Protein AF-A0A970I6W6-F1 (afdb_monomer_lite)

pLDDT: mean 77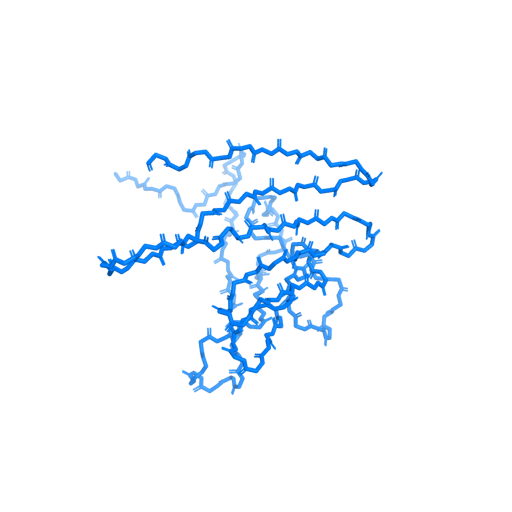.61, std 18.12, range [34.94, 98.0]

Radius of gyration: 19.58 Å; chains: 1; bounding box: 48×39×52 Å

Secondary structure (DSSP, 8-state):
--------TT--------EEEEETTSSS----EEEEEES--SS--SS-------TTS-SEEE-TTS-EEEEGGGTEEEEEE-TTS-EEEEEETTS--EEEEEEE----SSS--PPEEEEEEEETTEEEEE-----

Structure (mmCIF, N/CA/C/O backbone):
data_AF-A0A970I6W6-F1
#
_entry.id   AF-A0A970I6W6-F1
#
loop_
_atom_site.group_PDB
_atom_site.id
_atom_site.type_symbol
_atom_site.label_atom_id
_atom_site.label_alt_id
_atom_site.label_comp_id
_atom_site.label_asym_id
_atom_site.label_entity_id
_atom_site.label_seq_id
_atom_site.pdbx_PDB_ins_code
_atom_site.Cartn_x
_atom_site.Cartn_y
_atom_site.Cartn_z
_atom_site.occupancy
_atom_site.B_iso_or_equiv
_atom_site.auth_seq_id
_atom_site.auth_comp_id
_atom_site.auth_asym_id
_atom_site.auth_atom_id
_atom_site.pdbx_PDB_model_num
ATOM 1 N N . MET A 1 1 ? -3.963 15.047 -35.040 1.00 49.72 1 MET A N 1
ATOM 2 C CA . MET A 1 1 ? -3.281 13.742 -35.171 1.00 49.72 1 MET A CA 1
ATOM 3 C C . MET A 1 1 ? -1.820 14.008 -34.857 1.00 49.72 1 MET A C 1
ATOM 5 O O . MET A 1 1 ? -1.242 14.782 -35.598 1.00 49.72 1 MET A O 1
ATOM 9 N N . TRP A 1 2 ? -1.206 13.549 -33.772 1.00 36.94 2 TRP A N 1
ATOM 10 C CA . TRP A 1 2 ? -1.524 12.463 -32.843 1.00 36.94 2 TRP A CA 1
ATOM 11 C C . TRP A 1 2 ? -1.033 12.826 -31.433 1.00 36.94 2 TRP A C 1
ATOM 13 O O . TRP A 1 2 ? -0.140 13.653 -31.283 1.00 36.94 2 TRP A O 1
ATOM 23 N N . LEU A 1 3 ? -1.666 12.233 -30.425 1.00 46.72 3 LEU A N 1
ATOM 24 C CA . LEU A 1 3 ? -1.219 12.235 -29.034 1.00 46.72 3 LEU A CA 1
ATOM 25 C C . LEU A 1 3 ? 0.147 11.518 -28.981 1.00 46.72 3 LEU A C 1
ATOM 27 O O . LEU A 1 3 ? 0.244 10.416 -29.516 1.00 46.72 3 LEU A O 1
ATOM 31 N N . GLN A 1 4 ? 1.190 12.139 -28.420 1.00 52.16 4 GLN A N 1
ATOM 32 C CA . GLN A 1 4 ? 2.485 11.474 -28.212 1.00 52.16 4 GLN A CA 1
ATOM 33 C C . GLN A 1 4 ? 2.304 10.345 -27.190 1.00 52.16 4 GLN A C 1
ATOM 35 O O . GLN A 1 4 ? 1.817 10.587 -26.088 1.00 52.16 4 GLN A O 1
ATOM 40 N N . THR A 1 5 ? 2.660 9.122 -27.583 1.00 54.41 5 THR A N 1
ATOM 41 C CA . THR A 1 5 ? 2.664 7.925 -26.724 1.00 54.41 5 THR A CA 1
ATOM 42 C C . THR A 1 5 ? 4.079 7.452 -26.380 1.00 54.41 5 THR A C 1
ATOM 44 O O . THR A 1 5 ? 4.211 6.432 -25.720 1.00 54.41 5 THR A O 1
ATOM 47 N N . THR A 1 6 ? 5.123 8.171 -26.808 1.00 57.69 6 THR A N 1
ATOM 48 C CA . THR A 1 6 ? 6.531 7.899 -26.483 1.00 57.69 6 THR A CA 1
ATOM 49 C C . THR A 1 6 ? 7.308 9.219 -26.381 1.00 57.69 6 THR A C 1
ATOM 51 O O . THR A 1 6 ? 6.984 10.182 -27.084 1.00 57.69 6 THR A O 1
ATOM 54 N N . GLY A 1 7 ? 8.279 9.288 -25.462 1.00 55.59 7 GLY A N 1
ATOM 55 C CA . GLY A 1 7 ? 9.207 10.420 -25.334 1.00 55.59 7 GLY A CA 1
ATOM 56 C C . GLY A 1 7 ? 9.662 10.724 -23.901 1.00 55.59 7 GLY A C 1
ATOM 57 O O . GLY A 1 7 ? 8.862 11.150 -23.071 1.00 55.59 7 GLY A O 1
ATOM 58 N N . ASP A 1 8 ? 10.966 10.585 -23.633 1.00 62.84 8 ASP A N 1
ATOM 59 C CA . ASP A 1 8 ? 11.649 11.328 -22.555 1.00 62.84 8 ASP A CA 1
ATOM 60 C C . ASP A 1 8 ? 11.734 12.823 -22.946 1.00 62.84 8 ASP A C 1
ATOM 62 O O . ASP A 1 8 ? 11.512 13.187 -24.102 1.00 62.84 8 ASP A O 1
ATOM 66 N N . ALA A 1 9 ? 12.135 13.706 -22.029 1.00 63.16 9 ALA A N 1
ATOM 67 C CA . ALA A 1 9 ? 12.362 15.139 -22.257 1.00 63.16 9 ALA A CA 1
ATOM 68 C C . ALA A 1 9 ? 13.291 15.466 -23.450 1.00 63.16 9 ALA A C 1
ATOM 70 O O . ALA A 1 9 ? 13.358 16.617 -23.884 1.00 63.16 9 ALA A O 1
ATOM 71 N N . ASN A 1 10 ? 14.001 14.463 -23.973 1.00 66.06 10 ASN A N 1
ATOM 72 C CA . ASN A 1 10 ? 14.914 14.542 -25.109 1.00 66.06 10 ASN A CA 1
ATOM 73 C C . ASN A 1 10 ? 14.340 13.982 -26.428 1.00 66.06 10 ASN A C 1
ATOM 75 O O . ASN A 1 10 ? 15.101 13.852 -27.383 1.00 66.06 10 ASN A O 1
ATOM 79 N N . ASP A 1 11 ? 13.045 13.643 -26.489 1.00 69.44 11 ASP A N 1
ATOM 80 C CA . ASP A 1 11 ? 12.366 13.098 -27.685 1.00 69.44 11 ASP A CA 1
ATOM 81 C C . ASP A 1 11 ? 13.001 11.789 -28.204 1.00 69.44 11 ASP A C 1
ATOM 83 O O . ASP A 1 11 ? 13.001 11.482 -29.395 1.00 69.44 11 ASP A O 1
ATOM 87 N N . ASN A 1 12 ? 13.586 11.009 -27.288 1.00 68.25 12 ASN A N 1
ATOM 88 C CA . ASN A 1 12 ? 14.008 9.642 -27.570 1.00 68.25 12 ASN A CA 1
ATOM 89 C C . ASN A 1 12 ? 12.795 8.718 -27.478 1.00 68.25 12 ASN A C 1
ATOM 91 O O . ASN A 1 12 ? 12.013 8.824 -26.529 1.00 68.25 12 ASN A O 1
ATOM 95 N N . ASP A 1 13 ? 12.693 7.782 -28.418 1.00 72.31 13 ASP A N 1
ATOM 96 C CA . ASP A 1 13 ? 11.702 6.713 -28.360 1.00 72.31 13 ASP A CA 1
ATOM 97 C C . ASP A 1 13 ? 12.069 5.780 -27.201 1.00 72.31 13 ASP A C 1
ATOM 99 O O . ASP A 1 13 ? 13.034 5.013 -27.265 1.00 72.31 13 ASP A O 1
ATOM 103 N N . ILE A 1 14 ? 11.351 5.941 -26.096 1.00 73.25 14 ILE A N 1
ATOM 104 C CA . ILE A 1 14 ? 11.405 5.055 -24.944 1.00 73.25 14 ILE A CA 1
ATOM 105 C C . ILE A 1 14 ? 10.050 4.373 -24.832 1.00 73.25 14 ILE A C 1
ATOM 107 O O . ILE A 1 14 ? 9.008 5.033 -24.902 1.00 73.25 14 ILE A O 1
ATOM 111 N N . ASP A 1 15 ? 10.072 3.055 -24.663 1.00 76.25 15 ASP A N 1
ATOM 112 C CA . ASP A 1 15 ? 8.876 2.327 -24.266 1.00 76.25 15 ASP A CA 1
ATOM 113 C C . ASP A 1 15 ? 8.440 2.848 -22.891 1.00 76.25 15 ASP A C 1
ATOM 115 O O . ASP A 1 15 ? 9.267 3.142 -22.031 1.00 76.25 15 ASP A O 1
ATOM 119 N N . MET A 1 16 ? 7.141 2.995 -22.677 1.00 77.56 16 MET A N 1
ATOM 120 C CA . MET A 1 16 ? 6.571 3.360 -21.382 1.00 77.56 16 MET A CA 1
ATOM 121 C C . MET A 1 16 ? 5.405 2.429 -21.082 1.00 77.56 16 MET A C 1
ATOM 123 O O . MET A 1 16 ? 4.784 1.888 -21.999 1.00 77.56 16 MET A O 1
ATOM 127 N N . ASP A 1 17 ? 5.105 2.268 -19.797 1.00 79.19 17 ASP A N 1
ATOM 128 C CA . ASP A 1 17 ? 3.915 1.575 -19.312 1.00 79.19 17 ASP A CA 1
ATOM 129 C C . ASP A 1 17 ? 3.770 0.132 -19.835 1.00 79.19 17 ASP A C 1
ATOM 131 O O . ASP A 1 17 ? 2.701 -0.284 -20.290 1.00 79.19 17 ASP A O 1
ATOM 135 N N . ASN A 1 18 ? 4.830 -0.677 -19.717 1.00 87.62 18 ASN A N 1
ATOM 136 C CA . ASN A 1 18 ? 4.742 -2.122 -19.947 1.00 87.62 18 ASN A CA 1
ATOM 137 C C . ASN A 1 18 ? 4.401 -2.847 -18.637 1.00 87.62 18 ASN A C 1
ATOM 139 O O . ASN A 1 18 ? 5.187 -3.632 -18.097 1.00 87.62 18 ASN A O 1
ATOM 143 N N . LEU A 1 19 ? 3.221 -2.516 -18.105 1.00 90.56 19 LEU A N 1
ATOM 144 C CA . LEU A 1 19 ? 2.787 -2.916 -16.771 1.00 90.56 19 LEU A CA 1
ATOM 145 C C . LEU A 1 19 ? 2.084 -4.276 -16.771 1.00 90.56 19 LEU A C 1
ATOM 147 O O . LEU A 1 19 ? 1.120 -4.512 -17.501 1.00 90.56 19 LEU A O 1
ATOM 151 N N . THR A 1 20 ? 2.523 -5.153 -15.874 1.00 92.81 20 THR A N 1
ATOM 152 C CA . THR A 1 20 ? 1.873 -6.424 -15.554 1.00 92.81 20 THR A CA 1
ATOM 153 C C . THR A 1 20 ? 1.257 -6.351 -14.163 1.00 92.81 20 THR A C 1
ATOM 155 O O . THR A 1 20 ? 1.945 -6.064 -13.187 1.00 92.81 20 THR A O 1
ATOM 158 N N . TYR A 1 21 ? -0.037 -6.661 -14.071 1.00 92.81 21 TYR A N 1
ATOM 159 C CA . TYR A 1 21 ? -0.800 -6.666 -12.823 1.00 92.81 21 TYR A CA 1
ATOM 160 C C . TYR A 1 21 ? -1.059 -8.097 -12.368 1.00 92.81 21 TYR A C 1
ATOM 162 O O . TYR A 1 21 ? -1.640 -8.897 -13.106 1.00 92.81 21 TYR A O 1
ATOM 170 N N . THR A 1 22 ? -0.677 -8.410 -11.134 1.00 93.81 22 THR A N 1
ATOM 171 C CA . THR A 1 22 ? -0.936 -9.718 -10.529 1.00 93.81 22 THR A CA 1
ATOM 172 C C . THR A 1 22 ? -1.994 -9.576 -9.452 1.00 93.81 22 THR A C 1
ATOM 174 O O . THR A 1 22 ? -1.833 -8.785 -8.529 1.00 93.81 22 THR A O 1
ATOM 177 N N . TYR A 1 23 ? -3.068 -10.357 -9.547 1.00 94.50 23 TYR A N 1
ATOM 178 C CA . TYR A 1 23 ? -4.148 -10.375 -8.560 1.00 94.50 23 TYR A CA 1
ATOM 179 C C . TYR A 1 23 ? -4.062 -11.612 -7.669 1.00 94.50 23 TYR A C 1
ATOM 181 O O . TYR A 1 23 ? -3.626 -12.684 -8.100 1.00 94.50 23 TYR A O 1
ATOM 189 N N . GLN A 1 24 ? -4.543 -11.479 -6.435 1.00 93.06 24 GLN A N 1
ATOM 190 C CA . GLN A 1 24 ? -4.615 -12.577 -5.481 1.00 93.06 24 GLN A CA 1
ATOM 191 C C . GLN A 1 24 ? -5.371 -13.772 -6.084 1.00 93.06 24 GLN A C 1
ATOM 193 O O . GLN A 1 24 ? -6.352 -13.614 -6.807 1.00 93.06 24 GLN A O 1
ATOM 198 N N . ASN A 1 25 ? -4.924 -14.991 -5.783 1.00 87.44 25 ASN A N 1
ATOM 199 C CA . ASN A 1 25 ? -5.473 -16.253 -6.299 1.00 87.44 25 ASN A CA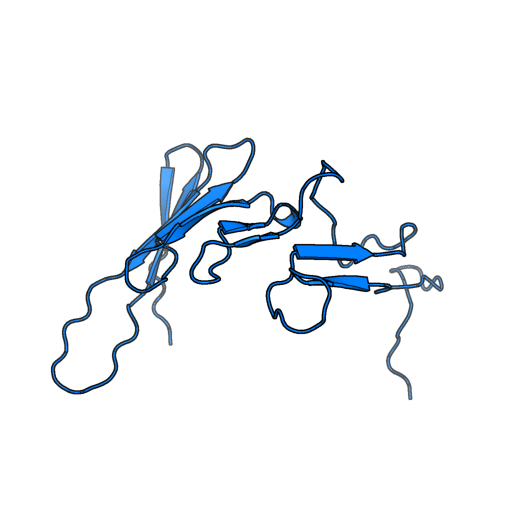 1
ATOM 200 C C . ASN A 1 25 ? -5.305 -16.499 -7.812 1.00 87.44 25 ASN A C 1
ATOM 202 O O . ASN A 1 25 ? -5.651 -17.591 -8.258 1.00 87.44 25 ASN A O 1
ATOM 206 N N . GLY A 1 26 ? -4.771 -15.548 -8.596 1.00 75.62 26 GLY A N 1
ATOM 207 C CA . GLY A 1 26 ? -4.293 -15.741 -9.979 1.00 75.62 26 GLY A CA 1
ATOM 208 C C . GLY A 1 26 ? -5.307 -16.265 -11.011 1.00 75.62 26 GLY A C 1
ATOM 209 O O . GLY A 1 26 ? -4.956 -16.470 -12.167 1.00 75.62 26 GLY A O 1
ATOM 210 N N . ASN A 1 27 ? -6.560 -16.493 -10.621 1.00 79.25 27 ASN A N 1
ATOM 211 C CA . ASN A 1 27 ? -7.599 -17.148 -11.420 1.00 79.25 27 ASN A CA 1
ATOM 212 C C . ASN A 1 27 ? -8.634 -16.161 -11.989 1.00 79.25 27 ASN A C 1
ATOM 214 O O . ASN A 1 27 ? -9.661 -16.585 -12.514 1.00 79.25 27 ASN A O 1
ATOM 218 N N . GLY A 1 28 ? -8.388 -14.854 -11.852 1.00 76.88 28 GLY A N 1
ATOM 219 C CA . GLY A 1 28 ? -9.293 -13.791 -12.300 1.00 76.88 28 GLY A CA 1
ATOM 220 C C . GLY A 1 28 ? -10.558 -13.620 -11.451 1.00 76.88 28 GLY A C 1
ATOM 221 O O . GLY A 1 28 ? -11.424 -12.834 -11.820 1.00 76.88 28 GLY A O 1
ATOM 222 N N . LEU A 1 29 ? -10.687 -14.336 -10.327 1.00 82.38 29 LEU A N 1
ATOM 223 C CA . LEU A 1 29 ? -11.837 -14.210 -9.421 1.00 82.38 29 LEU A CA 1
ATOM 224 C C . LEU A 1 29 ? -11.621 -13.169 -8.317 1.00 82.38 29 LEU A C 1
ATOM 226 O O . LEU A 1 29 ? -12.574 -12.813 -7.628 1.00 82.38 29 LEU A O 1
ATOM 230 N N . SER A 1 30 ? -10.385 -12.702 -8.129 1.00 90.50 30 SER A N 1
ATOM 231 C CA . SER A 1 30 ? -10.056 -11.668 -7.150 1.00 90.50 30 SER A CA 1
ATOM 232 C C . SER A 1 30 ? -9.921 -10.303 -7.806 1.00 90.50 30 SER A C 1
ATOM 234 O O . SER A 1 30 ? -9.366 -10.173 -8.895 1.00 90.50 30 SER A O 1
ATOM 236 N N . ASN A 1 31 ? -10.369 -9.280 -7.088 1.00 91.06 31 ASN A N 1
ATOM 237 C CA . ASN A 1 31 ? -10.121 -7.873 -7.377 1.00 91.06 31 ASN A CA 1
ATOM 238 C C . ASN A 1 31 ? -8.998 -7.275 -6.505 1.00 91.06 31 ASN A C 1
ATOM 240 O O . ASN A 1 31 ? -8.779 -6.067 -6.552 1.00 91.06 31 ASN A O 1
ATOM 244 N N . LEU A 1 32 ? -8.303 -8.096 -5.710 1.00 95.31 32 LEU A N 1
ATOM 245 C CA . LEU A 1 32 ? -7.202 -7.671 -4.844 1.00 95.31 32 LEU A CA 1
ATOM 246 C C . LEU A 1 32 ? -5.881 -7.764 -5.612 1.00 95.31 32 LEU A C 1
ATOM 248 O O . LEU A 1 32 ? -5.442 -8.859 -5.963 1.00 95.31 32 LEU A O 1
ATOM 252 N N . LEU A 1 33 ? -5.294 -6.612 -5.926 1.00 95.75 33 LEU A N 1
ATOM 253 C CA . LEU A 1 33 ? -4.036 -6.481 -6.663 1.00 95.75 33 LEU A CA 1
ATOM 254 C C . LEU A 1 33 ? -2.867 -6.725 -5.708 1.00 95.75 33 LEU A C 1
ATOM 256 O O . LEU A 1 33 ? -2.766 -6.008 -4.730 1.00 95.75 33 LEU A O 1
ATOM 260 N N . VAL A 1 34 ? -1.985 -7.685 -5.977 1.00 96.25 34 VAL A N 1
ATOM 261 C CA . VAL A 1 34 ? -0.861 -8.012 -5.078 1.00 96.25 34 VAL A CA 1
ATOM 262 C C . VAL A 1 34 ? 0.482 -7.498 -5.576 1.00 96.25 34 VAL A C 1
ATOM 264 O O . VAL A 1 34 ? 1.289 -7.108 -4.747 1.00 96.25 34 VAL A O 1
ATOM 267 N N . ASN A 1 35 ? 0.703 -7.426 -6.894 1.00 95.00 35 ASN A N 1
ATOM 268 C CA . ASN A 1 35 ? 1.956 -6.924 -7.474 1.00 95.00 35 ASN A CA 1
ATOM 269 C C . ASN A 1 35 ? 1.717 -6.143 -8.767 1.00 95.00 35 ASN A C 1
ATOM 271 O O . ASN A 1 35 ? 0.820 -6.490 -9.549 1.00 95.00 35 ASN A O 1
ATOM 275 N N . VAL A 1 36 ? 2.563 -5.144 -9.014 1.00 93.44 36 VAL A N 1
ATOM 276 C CA . VAL A 1 36 ? 2.679 -4.445 -10.298 1.00 93.44 36 VAL A CA 1
ATOM 277 C C . VAL A 1 36 ? 4.137 -4.465 -10.729 1.00 93.44 36 VAL A C 1
ATOM 279 O O . VAL A 1 36 ? 4.998 -3.958 -10.027 1.00 93.44 36 VAL A O 1
ATOM 282 N N . ALA A 1 37 ? 4.409 -5.017 -11.907 1.00 90.56 37 ALA A N 1
ATOM 283 C CA . ALA A 1 37 ? 5.746 -5.013 -12.489 1.00 90.56 37 ALA A CA 1
ATOM 284 C C . ALA A 1 37 ? 5.753 -4.179 -13.768 1.00 90.56 37 ALA A C 1
ATOM 286 O O . ALA A 1 37 ? 4.862 -4.344 -14.599 1.00 90.56 37 ALA A O 1
ATOM 287 N N . ASP A 1 38 ? 6.765 -3.333 -13.947 1.00 88.88 38 ASP A N 1
ATOM 288 C CA . ASP A 1 38 ? 7.042 -2.673 -15.224 1.00 88.88 38 ASP A CA 1
ATOM 289 C C . ASP A 1 38 ? 8.218 -3.371 -15.908 1.00 88.88 38 ASP A C 1
ATOM 291 O O . ASP A 1 38 ? 9.311 -3.472 -15.347 1.00 88.88 38 ASP A O 1
ATOM 295 N N . ALA A 1 39 ? 7.999 -3.887 -17.117 1.00 87.00 39 ALA A N 1
ATOM 296 C CA . ALA A 1 39 ? 9.064 -4.522 -17.884 1.00 87.00 39 ALA A CA 1
ATOM 297 C C . ALA A 1 39 ? 10.037 -3.500 -18.501 1.00 87.00 39 ALA A C 1
ATOM 299 O O . ALA A 1 39 ? 11.143 -3.882 -18.902 1.00 87.00 39 ALA A O 1
ATOM 300 N N . VAL A 1 40 ? 9.668 -2.213 -18.576 1.00 83.00 40 VAL A N 1
ATOM 301 C CA . VAL A 1 40 ? 10.588 -1.168 -19.031 1.00 83.00 40 VAL A CA 1
ATOM 302 C C . VAL A 1 40 ? 11.491 -0.730 -17.880 1.00 83.00 40 VAL A C 1
ATOM 304 O O . VAL A 1 40 ? 11.071 -0.063 -16.943 1.00 83.00 40 VAL A O 1
ATOM 307 N N . THR A 1 41 ? 12.779 -1.064 -17.975 1.00 73.44 41 THR A N 1
ATOM 308 C CA . THR A 1 41 ? 13.770 -0.782 -16.916 1.00 73.44 41 THR A CA 1
ATOM 309 C C . THR A 1 41 ? 14.767 0.327 -17.264 1.00 73.44 41 THR A C 1
ATOM 311 O O . THR A 1 41 ? 15.569 0.726 -16.420 1.00 73.44 41 THR A O 1
ATOM 314 N N . THR A 1 42 ? 14.740 0.852 -18.494 1.00 69.81 42 THR A N 1
ATOM 315 C CA . THR A 1 42 ? 15.721 1.827 -18.998 1.00 69.81 42 THR A CA 1
ATOM 316 C C . THR A 1 42 ? 15.038 3.070 -19.551 1.00 69.81 42 THR A C 1
ATOM 318 O O . THR A 1 42 ? 14.184 2.954 -20.421 1.00 69.81 42 THR A O 1
ATOM 321 N N . GLY A 1 43 ? 15.449 4.259 -19.104 1.00 62.72 43 GLY A N 1
ATOM 322 C CA . GLY A 1 43 ? 14.954 5.537 -19.639 1.00 62.72 43 GLY A CA 1
ATOM 323 C C . GLY A 1 43 ? 13.630 6.030 -19.042 1.00 62.72 43 GLY A C 1
ATOM 324 O O . GLY A 1 43 ? 13.352 7.222 -19.127 1.00 62.72 43 GLY A O 1
ATOM 325 N N . SER A 1 44 ? 12.869 5.175 -18.353 1.00 63.72 44 SER A N 1
ATOM 326 C CA . SER A 1 44 ? 11.643 5.543 -17.626 1.00 63.72 44 SER A CA 1
ATOM 327 C C . SER A 1 44 ? 11.959 6.229 -16.290 1.00 63.72 44 SER A C 1
ATOM 329 O O . SER A 1 44 ? 11.760 5.686 -15.198 1.00 63.72 44 SER A O 1
ATOM 331 N N . ASN A 1 45 ? 12.502 7.448 -16.349 1.00 66.50 45 ASN A N 1
ATOM 332 C CA . ASN A 1 45 ? 12.680 8.276 -15.152 1.00 66.50 45 ASN A CA 1
ATOM 333 C C . ASN A 1 45 ? 11.339 8.753 -14.578 1.00 66.50 45 ASN A C 1
ATOM 335 O O . ASN A 1 45 ? 11.241 8.964 -13.370 1.00 66.50 45 ASN A O 1
ATOM 339 N N . GLU A 1 46 ? 10.297 8.765 -15.397 1.00 73.25 46 GLU A N 1
ATOM 340 C CA . GLU A 1 46 ? 8.921 9.080 -15.028 1.00 73.25 46 GLU A CA 1
ATOM 341 C C . GLU A 1 46 ? 8.067 7.799 -14.990 1.00 73.25 46 GLU A C 1
ATOM 343 O O . GLU A 1 46 ? 8.450 6.783 -15.566 1.00 73.25 46 GLU A O 1
ATOM 348 N N . GLY A 1 47 ? 6.934 7.822 -14.283 1.00 78.62 47 GLY A N 1
ATOM 349 C CA . GLY A 1 47 ? 5.990 6.694 -14.241 1.00 78.62 47 GLY A CA 1
ATOM 350 C C . GLY A 1 47 ? 6.060 5.834 -12.975 1.00 78.62 47 GLY A C 1
ATOM 351 O O . GLY A 1 47 ? 6.410 6.322 -11.895 1.00 78.62 47 GLY A O 1
ATOM 352 N N . PHE A 1 48 ? 5.652 4.565 -13.096 1.00 86.50 48 PHE A N 1
ATOM 353 C CA . PHE A 1 48 ? 5.594 3.628 -11.972 1.00 86.50 48 PHE A CA 1
ATOM 354 C C . PHE A 1 48 ? 6.983 3.433 -11.354 1.00 86.50 48 PHE A C 1
ATOM 356 O O . PHE A 1 48 ? 7.975 3.213 -12.048 1.00 86.50 48 PHE A O 1
ATOM 363 N N . LYS A 1 49 ? 7.052 3.547 -10.027 1.00 87.44 49 LYS A N 1
ATOM 364 C CA . LYS A 1 49 ? 8.261 3.286 -9.251 1.00 87.44 49 LYS A CA 1
ATOM 365 C C . LYS A 1 49 ? 7.982 2.102 -8.354 1.00 87.44 49 LYS A C 1
ATOM 367 O O . LYS A 1 49 ? 7.205 2.229 -7.408 1.00 87.44 49 LYS A O 1
ATOM 372 N N . ASP A 1 50 ? 8.627 0.992 -8.678 1.00 89.19 50 ASP A N 1
ATOM 373 C CA . ASP A 1 50 ? 8.692 -0.152 -7.789 1.00 89.19 50 ASP A CA 1
ATOM 374 C C . ASP A 1 50 ? 9.568 0.230 -6.587 1.00 89.19 50 ASP A C 1
ATOM 376 O O . ASP A 1 50 ? 10.775 0.462 -6.706 1.00 89.19 50 ASP A O 1
ATOM 380 N N . GLY A 1 51 ? 8.905 0.436 -5.453 1.00 89.50 51 GLY A N 1
ATOM 381 C CA . GLY A 1 51 ? 9.539 0.760 -4.179 1.00 89.50 51 GLY A CA 1
ATOM 382 C C . GLY A 1 51 ? 9.748 -0.474 -3.309 1.00 89.50 51 GLY A C 1
ATOM 383 O O . GLY A 1 51 ? 10.376 -0.367 -2.253 1.00 89.50 51 GLY A O 1
ATOM 384 N N . ASN A 1 52 ? 9.234 -1.632 -3.726 1.00 91.94 52 ASN A N 1
ATOM 385 C CA . ASN A 1 52 ? 9.412 -2.873 -3.007 1.00 91.94 52 ASN A CA 1
ATOM 386 C C . ASN A 1 52 ? 10.846 -3.384 -3.204 1.00 91.94 52 ASN A C 1
ATOM 388 O O . ASN A 1 52 ? 11.329 -3.590 -4.313 1.00 91.94 52 ASN A O 1
ATOM 392 N N . THR A 1 53 ? 11.566 -3.565 -2.098 1.00 83.75 53 THR A N 1
ATOM 393 C CA . THR A 1 53 ? 12.980 -3.977 -2.134 1.00 83.75 53 THR A CA 1
ATOM 394 C C . THR A 1 53 ? 13.176 -5.482 -1.961 1.00 83.75 53 THR A C 1
ATOM 396 O O . THR A 1 53 ? 14.298 -5.965 -2.126 1.00 83.75 53 THR A O 1
ATOM 399 N N . ASP A 1 54 ? 12.109 -6.229 -1.653 1.00 89.69 54 ASP A N 1
ATOM 400 C CA . ASP A 1 54 ? 12.145 -7.680 -1.486 1.00 89.69 54 ASP A CA 1
ATOM 401 C C . ASP A 1 54 ? 11.230 -8.362 -2.517 1.00 89.69 54 ASP A C 1
ATOM 403 O O . ASP A 1 54 ? 10.009 -8.356 -2.355 1.00 89.69 54 ASP A O 1
ATOM 407 N N . PRO A 1 55 ? 11.795 -9.017 -3.549 1.00 86.44 55 PRO A N 1
ATOM 408 C CA . PRO A 1 55 ? 11.011 -9.665 -4.601 1.00 86.44 55 PRO A CA 1
ATOM 409 C C . PRO A 1 55 ? 10.224 -10.894 -4.116 1.00 86.44 55 PRO A C 1
ATOM 411 O O . PRO A 1 55 ? 9.484 -11.490 -4.894 1.00 86.44 55 PRO A O 1
ATOM 414 N N . ASN A 1 56 ? 10.409 -11.325 -2.863 1.00 91.69 56 ASN A N 1
ATOM 415 C CA . ASN A 1 56 ? 9.659 -12.433 -2.269 1.00 91.69 56 ASN A CA 1
ATOM 416 C C . ASN A 1 56 ? 8.421 -11.965 -1.494 1.00 91.69 56 ASN A C 1
ATOM 418 O O . ASN A 1 56 ? 7.703 -12.800 -0.939 1.00 91.69 56 ASN A O 1
ATOM 422 N N . LEU A 1 57 ? 8.197 -10.654 -1.407 1.00 94.12 57 LEU A N 1
ATOM 423 C CA . LEU A 1 57 ? 7.043 -10.063 -0.747 1.00 94.12 57 LEU A CA 1
ATOM 424 C C . LEU A 1 57 ? 6.140 -9.409 -1.783 1.00 94.12 57 LEU A C 1
ATOM 426 O O . LEU A 1 57 ? 6.627 -8.775 -2.713 1.00 94.12 57 LEU A O 1
ATOM 430 N N . ASP A 1 58 ? 4.831 -9.522 -1.575 1.00 95.94 58 ASP A N 1
ATOM 431 C CA . ASP A 1 58 ? 3.851 -8.819 -2.398 1.00 95.94 58 ASP A CA 1
ATOM 432 C C . ASP A 1 58 ? 3.946 -7.300 -2.188 1.00 95.94 58 ASP A C 1
ATOM 434 O O . ASP A 1 58 ? 4.167 -6.835 -1.068 1.00 95.94 58 ASP A O 1
ATOM 438 N N . ASP A 1 59 ? 3.715 -6.505 -3.225 1.00 96.81 59 ASP A N 1
ATOM 439 C CA . ASP A 1 59 ? 3.674 -5.043 -3.128 1.00 96.81 59 ASP A CA 1
ATOM 440 C C . ASP A 1 59 ? 2.552 -4.568 -2.203 1.00 96.81 59 ASP A C 1
ATOM 442 O O . ASP A 1 59 ? 2.735 -3.645 -1.399 1.00 96.81 59 ASP A O 1
ATOM 446 N N . TYR A 1 60 ? 1.396 -5.226 -2.307 1.00 97.62 60 TYR A N 1
ATOM 447 C CA . TYR A 1 60 ? 0.181 -4.895 -1.577 1.00 97.62 60 TYR A CA 1
ATOM 448 C C . TYR A 1 60 ? -0.314 -6.089 -0.765 1.00 97.62 60 TYR A C 1
ATOM 450 O O . TYR A 1 60 ? -0.431 -7.207 -1.265 1.00 97.62 60 TYR A O 1
ATOM 458 N N . GLU A 1 61 ? -0.685 -5.834 0.487 1.00 97.44 61 GLU A N 1
ATOM 459 C CA . GLU A 1 61 ? -1.337 -6.820 1.352 1.00 97.44 61 GLU A CA 1
ATOM 460 C C . GLU A 1 61 ? -2.689 -6.300 1.829 1.00 97.44 61 GLU A C 1
ATOM 462 O O . GLU A 1 61 ? -2.887 -5.089 1.958 1.00 97.44 61 GLU A O 1
ATOM 467 N N . TYR A 1 62 ? -3.599 -7.224 2.143 1.00 97.19 62 TYR A N 1
ATOM 468 C CA . TYR A 1 62 ? -4.971 -6.921 2.542 1.00 97.19 62 TYR A CA 1
ATOM 469 C C . TYR A 1 62 ? -5.375 -7.678 3.808 1.00 97.19 62 TYR A C 1
ATOM 471 O O . TYR A 1 62 ? -4.891 -8.781 4.071 1.00 97.19 62 TYR A O 1
ATOM 479 N N . ASP A 1 63 ? -6.288 -7.096 4.581 1.00 95.69 63 ASP A N 1
ATOM 480 C CA . ASP A 1 63 ? -6.970 -7.794 5.666 1.00 95.69 63 ASP A CA 1
ATOM 481 C C . ASP A 1 63 ? -8.078 -8.734 5.143 1.00 95.69 63 ASP A C 1
ATOM 483 O O . ASP A 1 63 ? -8.384 -8.796 3.950 1.00 95.69 63 ASP A O 1
ATOM 487 N N . ALA A 1 64 ? -8.715 -9.475 6.054 1.00 94.25 64 ALA A N 1
ATOM 488 C CA . ALA A 1 64 ? -9.782 -10.420 5.715 1.00 94.25 64 ALA A CA 1
ATOM 489 C C . ALA A 1 64 ? -11.057 -9.757 5.151 1.00 94.25 64 ALA A C 1
ATOM 491 O O . ALA A 1 64 ? -11.869 -10.442 4.529 1.00 94.25 64 ALA A O 1
ATOM 492 N N . ASN A 1 65 ? -11.239 -8.450 5.365 1.00 93.62 65 ASN A N 1
ATOM 493 C CA . ASN A 1 65 ? -12.348 -7.674 4.812 1.00 93.62 65 ASN A CA 1
ATOM 494 C C . ASN A 1 65 ? -12.009 -7.094 3.425 1.00 93.62 65 ASN A C 1
ATOM 496 O O . ASN A 1 65 ? -12.877 -6.488 2.797 1.00 93.62 65 ASN A O 1
ATOM 500 N N . GLY A 1 66 ? -10.776 -7.282 2.940 1.00 94.44 66 GLY A N 1
ATOM 501 C CA . GLY A 1 66 ? -10.290 -6.753 1.668 1.00 94.44 66 GLY A CA 1
ATOM 502 C C . GLY A 1 66 ? -9.767 -5.317 1.749 1.00 94.44 66 GLY A C 1
ATOM 503 O O . GLY A 1 66 ? -9.560 -4.695 0.707 1.00 94.44 66 GLY A O 1
ATOM 504 N N . ASN A 1 67 ? -9.544 -4.771 2.948 1.00 96.50 67 ASN A N 1
ATOM 505 C CA . ASN A 1 67 ? -8.912 -3.463 3.100 1.00 96.50 67 ASN A CA 1
ATOM 506 C C . ASN A 1 67 ? -7.392 -3.591 2.948 1.00 96.50 67 ASN A C 1
ATOM 508 O O . ASN A 1 67 ? -6.798 -4.521 3.487 1.00 96.50 67 ASN A O 1
ATOM 512 N N . MET A 1 68 ? -6.750 -2.656 2.245 1.00 97.44 68 MET A N 1
ATOM 513 C CA . MET A 1 68 ? -5.293 -2.651 2.070 1.00 97.44 68 MET A CA 1
ATOM 514 C C . MET A 1 68 ? -4.592 -2.353 3.397 1.00 97.44 68 MET A C 1
ATOM 516 O O . MET A 1 68 ? -4.837 -1.322 4.002 1.00 97.44 68 MET A O 1
ATOM 520 N N . ILE A 1 69 ? -3.680 -3.214 3.829 1.00 98.00 69 ILE A N 1
ATOM 521 C CA . ILE A 1 69 ? -2.891 -3.018 5.053 1.00 98.00 69 ILE A CA 1
ATOM 522 C C . ILE A 1 69 ? -1.433 -2.658 4.772 1.00 98.00 69 ILE A C 1
ATOM 524 O O . ILE A 1 69 ? -0.774 -2.127 5.661 1.00 98.00 69 ILE A O 1
ATOM 528 N N . LYS A 1 70 ? -0.926 -2.899 3.555 1.00 97.62 70 LYS A N 1
ATOM 529 C CA . LYS A 1 70 ? 0.430 -2.505 3.139 1.00 97.62 70 LYS A CA 1
ATOM 530 C C . LYS A 1 70 ? 0.469 -2.050 1.688 1.00 97.62 70 LYS A C 1
ATOM 532 O O . LYS A 1 70 ? -0.259 -2.586 0.857 1.00 97.62 70 LYS A O 1
ATOM 537 N N . ASP A 1 71 ? 1.361 -1.104 1.418 1.00 97.38 71 ASP A N 1
ATOM 538 C CA . ASP A 1 71 ? 1.757 -0.658 0.080 1.00 97.38 71 ASP A CA 1
ATOM 539 C C . ASP A 1 71 ? 3.260 -0.364 0.125 1.00 97.38 71 ASP A C 1
ATOM 541 O O . ASP A 1 71 ? 3.693 0.724 0.524 1.00 97.38 71 ASP A O 1
ATOM 545 N N . ARG A 1 72 ? 4.066 -1.361 -0.246 1.00 96.25 72 ARG A N 1
ATOM 546 C CA . ARG A 1 72 ? 5.533 -1.279 -0.204 1.00 96.25 72 ARG A CA 1
ATOM 547 C C . ARG A 1 72 ? 6.087 -0.289 -1.222 1.00 96.25 72 ARG A C 1
ATOM 549 O O . ARG A 1 72 ? 7.068 0.389 -0.932 1.00 96.25 72 ARG A O 1
ATOM 556 N N . ASN A 1 73 ? 5.393 -0.091 -2.343 1.00 94.56 73 ASN A N 1
ATOM 557 C CA . ASN A 1 73 ? 5.750 0.911 -3.350 1.00 94.56 73 ASN A CA 1
ATOM 558 C C . ASN A 1 73 ? 5.688 2.343 -2.799 1.00 94.56 73 ASN A C 1
ATOM 560 O O . ASN A 1 73 ? 6.406 3.232 -3.258 1.00 94.56 73 ASN A O 1
ATOM 564 N N . LYS A 1 74 ? 4.857 2.578 -1.778 1.00 93.44 74 LYS A N 1
ATOM 565 C CA . LYS A 1 74 ? 4.778 3.854 -1.048 1.00 93.44 74 LYS A CA 1
ATOM 566 C C . LYS A 1 74 ? 5.506 3.842 0.296 1.00 93.44 74 LYS A C 1
ATOM 568 O O . LYS A 1 74 ? 5.422 4.831 1.029 1.00 93.44 74 LYS A O 1
ATOM 573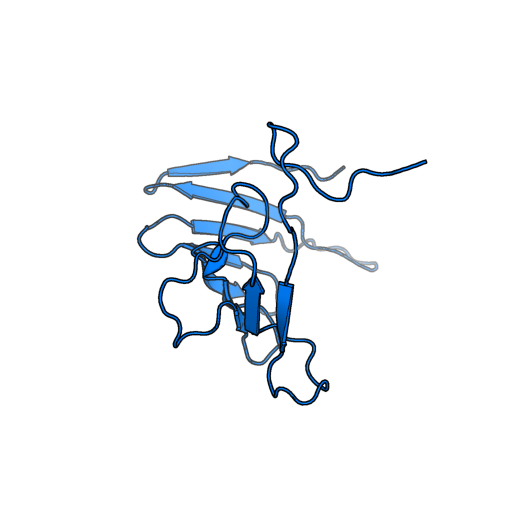 N N . GLY A 1 75 ? 6.189 2.748 0.634 1.00 94.81 75 GLY A N 1
ATOM 574 C CA . GLY A 1 75 ? 6.802 2.538 1.942 1.00 94.81 75 GLY A CA 1
ATOM 575 C C . GLY A 1 75 ? 5.786 2.502 3.086 1.00 94.81 75 GLY A C 1
ATOM 576 O O . GLY A 1 75 ? 6.132 2.872 4.201 1.00 94.81 75 GLY A O 1
ATOM 577 N N . ILE A 1 76 ? 4.528 2.130 2.829 1.00 95.94 76 ILE A N 1
ATOM 578 C CA . ILE A 1 76 ? 3.496 1.966 3.860 1.00 95.94 76 ILE A CA 1
ATOM 579 C C . ILE A 1 76 ? 3.629 0.567 4.459 1.00 95.94 76 ILE A C 1
ATOM 581 O O . ILE A 1 76 ? 3.390 -0.436 3.783 1.00 95.94 76 ILE A O 1
ATOM 585 N N . SER A 1 77 ? 3.975 0.508 5.744 1.00 96.50 77 SER A N 1
ATOM 586 C CA . SER A 1 77 ? 4.210 -0.741 6.473 1.00 96.50 77 SER A CA 1
ATOM 587 C C . SER A 1 77 ? 2.962 -1.292 7.159 1.00 96.50 77 SER A C 1
ATOM 589 O O . SER A 1 77 ? 2.899 -2.497 7.417 1.00 96.50 77 SER A O 1
ATOM 591 N N . ASN A 1 78 ? 1.995 -0.427 7.481 1.00 97.75 78 ASN A N 1
ATOM 592 C CA . ASN A 1 78 ? 0.751 -0.808 8.140 1.00 97.75 78 ASN A CA 1
ATOM 593 C C . ASN A 1 78 ? -0.352 0.247 7.934 1.00 97.75 78 ASN A C 1
ATOM 595 O O . ASN A 1 78 ? -0.091 1.454 7.985 1.00 97.75 78 ASN A O 1
ATOM 599 N N . ILE A 1 79 ? -1.595 -0.212 7.772 1.00 97.44 79 ILE A N 1
ATOM 600 C CA . ILE A 1 79 ? -2.804 0.615 7.821 1.00 97.44 79 ILE A CA 1
ATOM 601 C C . ILE A 1 79 ? -3.786 -0.003 8.814 1.00 97.44 79 ILE A C 1
ATOM 603 O O . ILE A 1 79 ? -4.190 -1.158 8.683 1.00 97.44 79 ILE A O 1
ATOM 607 N N . THR A 1 80 ? -4.201 0.787 9.798 1.00 96.56 80 THR A N 1
ATOM 608 C CA . THR A 1 80 ? -5.140 0.365 10.841 1.00 96.56 80 THR A CA 1
ATOM 609 C C . THR A 1 80 ? -6.530 0.906 10.542 1.00 96.56 80 THR A C 1
ATOM 611 O O . THR A 1 80 ? -6.680 2.092 10.250 1.00 96.56 80 THR A O 1
ATOM 614 N N . TYR A 1 81 ? -7.566 0.083 10.685 1.00 94.38 81 TYR A N 1
ATOM 615 C CA . TYR A 1 81 ? -8.950 0.431 10.349 1.00 94.38 81 TYR A CA 1
ATOM 616 C C . TYR A 1 81 ? -9.864 0.435 11.578 1.00 94.38 81 TYR A C 1
ATOM 618 O O . TYR A 1 81 ? -9.609 -0.264 12.559 1.00 94.38 81 TYR A O 1
ATOM 626 N N . ASN A 1 82 ? -10.945 1.218 11.526 1.00 89.00 82 ASN A N 1
ATOM 627 C CA . ASN A 1 82 ? -12.029 1.126 12.506 1.00 89.00 82 ASN A CA 1
ATOM 628 C C . ASN A 1 82 ? -13.075 0.066 12.105 1.00 89.00 82 ASN A C 1
ATOM 630 O O . ASN A 1 82 ? -13.003 -0.553 11.047 1.00 89.00 82 ASN A O 1
ATOM 634 N N . TYR A 1 83 ? -14.102 -0.099 12.941 1.00 87.56 83 TYR A N 1
ATOM 635 C CA . TYR A 1 83 ? -15.201 -1.045 12.715 1.00 87.56 83 TYR A CA 1
ATOM 636 C C . TYR A 1 83 ? -16.088 -0.722 11.492 1.00 87.56 83 TYR A C 1
ATOM 638 O O . TYR A 1 83 ? -16.920 -1.542 11.117 1.00 87.56 83 TYR A O 1
ATOM 646 N N . LEU A 1 84 ? -15.924 0.454 10.877 1.00 89.50 84 LEU A N 1
ATOM 647 C CA . LEU A 1 84 ? -16.582 0.863 9.631 1.00 89.50 84 LEU A CA 1
ATOM 648 C C . LEU A 1 84 ? -15.672 0.672 8.404 1.00 89.50 84 LEU A C 1
ATOM 650 O O . LEU A 1 84 ? -16.008 1.163 7.330 1.00 89.50 84 LEU A O 1
ATOM 654 N N . ASN A 1 85 ? -14.526 -0.006 8.556 1.00 90.38 85 ASN A N 1
ATOM 655 C CA . ASN A 1 85 ? -13.493 -0.154 7.526 1.00 90.38 85 ASN A CA 1
ATOM 656 C C . ASN A 1 85 ? -12.930 1.189 7.021 1.00 90.38 85 ASN A C 1
ATOM 658 O O . ASN A 1 85 ? -12.523 1.314 5.868 1.00 90.38 85 ASN A O 1
ATOM 662 N N . LEU A 1 86 ? -12.862 2.202 7.890 1.00 89.62 86 LEU A N 1
ATOM 663 C CA . LEU A 1 86 ? -12.220 3.481 7.576 1.00 89.62 86 LEU A CA 1
ATOM 664 C C . LEU A 1 86 ? -10.786 3.529 8.138 1.00 89.62 86 LEU A C 1
ATOM 666 O O . LEU A 1 86 ? -10.603 3.166 9.308 1.00 89.62 86 LEU A O 1
ATOM 670 N N . PRO A 1 87 ? -9.775 3.971 7.357 1.00 92.00 87 PRO A N 1
ATOM 671 C CA . PRO A 1 87 ? -8.387 4.048 7.814 1.00 92.00 87 PRO A CA 1
ATOM 672 C C . PRO A 1 87 ? -8.227 5.026 8.978 1.00 92.00 87 PRO A C 1
ATOM 674 O O . PRO A 1 87 ? -8.427 6.219 8.837 1.00 92.00 87 PRO A O 1
ATOM 677 N N . THR A 1 88 ? -7.803 4.561 10.140 1.00 92.38 88 THR A N 1
ATOM 678 C CA . THR A 1 88 ? -7.532 5.415 11.308 1.00 92.38 88 THR A CA 1
ATOM 679 C C . THR A 1 88 ? -6.064 5.808 11.419 1.00 92.38 88 THR A C 1
ATOM 681 O O . THR A 1 88 ? -5.752 6.873 11.956 1.00 92.38 88 THR A O 1
ATOM 684 N N . GLN A 1 89 ? -5.155 4.988 10.893 1.00 94.06 89 GLN A N 1
ATOM 685 C CA . GLN A 1 89 ? -3.720 5.230 10.971 1.00 94.06 89 GLN A CA 1
ATOM 686 C C . GLN A 1 89 ? -2.989 4.598 9.786 1.00 94.06 89 GLN A C 1
ATOM 688 O O . GLN A 1 89 ? -3.310 3.481 9.402 1.00 94.06 89 GLN A O 1
ATOM 693 N N . ILE A 1 90 ? -2.010 5.314 9.234 1.00 95.50 90 ILE A N 1
ATOM 694 C CA . ILE A 1 90 ? -1.077 4.835 8.206 1.00 95.50 90 ILE A CA 1
ATOM 695 C C . ILE A 1 90 ? 0.338 5.026 8.745 1.00 95.50 90 ILE A C 1
ATOM 697 O O . ILE A 1 90 ? 0.689 6.137 9.155 1.00 95.50 90 ILE A O 1
ATOM 701 N N . GLU A 1 91 ? 1.135 3.965 8.726 1.00 95.88 91 GLU A N 1
ATOM 702 C CA . GLU A 1 91 ? 2.522 3.933 9.196 1.00 95.88 91 GLU A CA 1
ATOM 703 C C . GLU A 1 91 ? 3.481 3.712 8.025 1.00 95.88 91 GLU A C 1
ATOM 705 O O . GLU A 1 91 ? 3.155 3.003 7.071 1.00 95.88 91 GLU A O 1
ATOM 710 N N . PHE A 1 92 ? 4.662 4.330 8.099 1.00 94.69 92 PHE A N 1
ATOM 711 C CA . PHE A 1 92 ? 5.674 4.252 7.048 1.00 94.69 92 PHE A CA 1
ATOM 712 C C . PHE A 1 92 ? 6.910 3.482 7.514 1.00 94.69 92 PHE A C 1
ATOM 714 O O . PHE A 1 92 ? 7.422 3.702 8.613 1.00 94.69 92 PHE A O 1
ATOM 721 N N . GLU A 1 93 ? 7.420 2.608 6.654 1.00 92.94 93 GLU A N 1
ATOM 722 C CA . GLU A 1 93 ? 8.595 1.785 6.908 1.00 92.94 93 GLU A CA 1
ATOM 723 C C . GLU A 1 93 ? 9.846 2.632 7.194 1.00 92.94 93 GLU A C 1
ATOM 725 O O . GLU A 1 93 ? 10.029 3.727 6.660 1.00 92.94 93 GLU A O 1
ATOM 730 N N . GLY A 1 94 ? 10.715 2.133 8.079 1.00 88.94 94 GLY A N 1
ATOM 731 C CA . GLY A 1 94 ? 12.008 2.754 8.385 1.00 88.94 94 GLY A CA 1
ATOM 732 C C . GLY A 1 94 ? 11.932 4.111 9.096 1.00 88.94 94 GLY A C 1
ATOM 733 O O . GLY A 1 94 ? 12.969 4.725 9.353 1.00 88.94 94 GLY A O 1
ATOM 734 N N . THR A 1 95 ? 10.734 4.592 9.441 1.00 88.94 95 THR A N 1
ATOM 735 C CA . THR A 1 95 ? 10.522 5.877 10.115 1.00 88.94 95 THR A CA 1
ATOM 736 C C . THR A 1 95 ? 9.500 5.752 11.246 1.00 88.94 95 THR A C 1
ATOM 738 O O . THR A 1 95 ? 8.843 4.732 11.406 1.00 88.94 95 THR A O 1
ATOM 741 N N . ASN A 1 96 ? 9.358 6.817 12.038 1.00 88.25 96 ASN A N 1
ATOM 742 C CA . ASN A 1 96 ? 8.247 6.973 12.985 1.00 88.25 96 ASN A CA 1
ATOM 743 C C . ASN A 1 96 ? 7.170 7.928 12.435 1.00 88.25 96 ASN A C 1
ATOM 745 O O . ASN A 1 96 ? 6.387 8.487 13.210 1.00 88.25 96 ASN A O 1
ATOM 749 N N . ASP A 1 97 ? 7.180 8.195 11.123 1.00 90.12 97 ASP A N 1
ATOM 750 C CA . ASP A 1 97 ? 6.174 9.039 10.488 1.00 90.12 97 ASP A CA 1
ATOM 751 C C . ASP A 1 97 ? 4.854 8.267 10.402 1.00 90.12 97 ASP A C 1
ATOM 753 O O . ASP A 1 97 ? 4.819 7.076 10.091 1.00 90.12 97 ASP A O 1
ATOM 757 N N . LYS A 1 98 ? 3.751 8.969 10.668 1.00 90.69 98 LYS A N 1
ATOM 758 C CA . LYS A 1 98 ? 2.406 8.408 10.544 1.00 90.69 98 LYS A CA 1
ATOM 759 C C . LYS A 1 98 ? 1.379 9.463 10.177 1.00 90.69 98 LYS A C 1
ATOM 761 O O . LYS A 1 98 ? 1.531 10.655 10.472 1.00 90.69 98 LYS A O 1
ATOM 766 N N . ILE A 1 99 ? 0.314 9.012 9.531 1.00 88.69 99 ILE A N 1
ATOM 767 C CA . ILE A 1 99 ? -0.885 9.810 9.282 1.00 88.69 99 ILE A CA 1
ATOM 768 C C . ILE A 1 99 ? -1.992 9.227 10.145 1.00 88.69 99 ILE A C 1
ATOM 770 O O . ILE A 1 99 ? -2.289 8.042 10.043 1.00 88.69 99 ILE A O 1
ATOM 774 N N . THR A 1 100 ? -2.594 10.061 10.985 1.00 87.50 100 THR A N 1
ATOM 775 C CA . THR A 1 100 ? -3.723 9.676 11.830 1.00 87.50 100 THR A CA 1
ATOM 776 C C . THR A 1 100 ? -4.970 10.391 11.334 1.00 87.50 100 THR A C 1
ATOM 778 O O . THR A 1 100 ? -4.990 11.622 11.208 1.00 87.50 100 THR A O 1
ATOM 781 N N . TYR A 1 101 ? -6.019 9.617 11.093 1.00 82.38 101 TYR A N 1
ATOM 782 C CA . TYR A 1 101 ? -7.339 10.124 10.759 1.00 82.38 101 TYR A CA 1
ATOM 783 C C . TYR A 1 101 ? -8.221 10.072 11.996 1.00 82.38 101 TYR A C 1
ATOM 785 O O . TYR A 1 101 ? -8.304 9.062 12.697 1.00 82.38 101 TYR A O 1
ATOM 793 N N . LEU A 1 102 ? -8.881 11.191 12.269 1.00 79.12 102 LEU A N 1
ATOM 794 C CA . LEU A 1 102 ? -9.914 11.269 13.285 1.00 79.12 102 LEU A CA 1
ATOM 795 C C . LEU A 1 102 ? -11.246 11.479 12.589 1.00 79.12 102 LEU A C 1
ATOM 797 O O . LEU A 1 102 ? -11.445 12.477 11.893 1.00 79.12 102 LEU A O 1
ATOM 801 N N . TYR A 1 103 ? -12.145 10.539 12.835 1.00 76.06 103 TYR A N 1
ATOM 802 C CA . TYR A 1 103 ? -13.519 10.585 12.383 1.00 76.06 103 TYR A CA 1
ATOM 803 C C . TYR A 1 103 ? -14.369 11.105 13.533 1.00 76.06 103 TYR A C 1
ATOM 805 O O . TYR A 1 103 ? -14.443 10.477 14.590 1.00 76.06 103 TYR A O 1
ATOM 813 N N . SER A 1 104 ? -14.985 12.274 13.365 1.00 68.75 104 SER A N 1
ATOM 814 C CA . SER A 1 104 ? -16.049 12.662 14.285 1.00 68.75 104 SER A CA 1
ATOM 815 C C . SER A 1 104 ? -17.251 11.768 14.013 1.00 68.75 104 SER A C 1
ATOM 817 O O . SER A 1 104 ? -17.676 11.682 12.859 1.00 68.75 104 SER A O 1
ATOM 819 N N . GLU A 1 105 ? -17.825 11.167 15.053 1.00 57.31 105 GLU A N 1
ATOM 820 C CA . GLU A 1 105 ? -19.199 10.678 14.985 1.00 57.31 105 GLU A CA 1
ATOM 821 C C . GLU A 1 105 ? -20.080 11.894 14.706 1.00 57.31 105 GLU A C 1
ATOM 823 O O . GLU A 1 105 ? -20.347 12.726 15.576 1.00 57.31 105 GLU A O 1
ATOM 828 N N . SER A 1 106 ? -20.439 12.076 13.444 1.00 55.47 106 SER A N 1
ATOM 829 C CA . SER A 1 106 ? -21.513 12.974 13.101 1.00 55.47 106 SER A CA 1
ATOM 830 C C . SER A 1 106 ? -22.789 12.270 13.567 1.00 55.47 106 SER A C 1
ATOM 832 O O . SER A 1 106 ? -23.002 11.084 13.317 1.00 55.47 106 SER A O 1
ATOM 834 N N . PHE A 1 107 ? -23.554 12.958 14.405 1.00 42.91 107 PHE A N 1
ATOM 835 C CA . PHE A 1 107 ? -24.839 12.480 14.879 1.00 42.91 107 PHE A CA 1
ATOM 836 C C . PHE A 1 107 ? -25.882 13.261 14.093 1.00 42.91 107 PHE A C 1
ATOM 838 O O . PHE A 1 107 ? -26.117 14.437 14.397 1.00 42.91 107 PHE A O 1
ATOM 845 N N . ARG A 1 108 ? -26.543 12.643 13.108 1.00 54.25 108 ARG A N 1
ATOM 846 C CA . ARG A 1 108 ? -27.812 13.203 12.644 1.00 54.25 108 ARG A CA 1
ATOM 847 C C . ARG A 1 108 ? -28.873 12.186 12.255 1.00 54.25 108 ARG A C 1
ATOM 849 O O . ARG A 1 108 ? -28.787 11.447 11.280 1.00 54.25 108 ARG A O 1
ATOM 856 N N . ASP A 1 109 ? -29.942 12.258 13.041 1.00 54.91 109 ASP A N 1
ATOM 857 C CA . ASP A 1 109 ? -31.287 11.822 12.704 1.00 54.91 109 ASP A CA 1
ATOM 858 C C . ASP A 1 109 ? -31.656 12.335 11.298 1.00 54.91 109 ASP A C 1
ATOM 860 O O . ASP A 1 109 ? -31.678 13.548 11.066 1.00 54.91 109 ASP A O 1
ATOM 864 N N . ARG A 1 110 ? -31.973 11.395 10.393 1.00 55.75 110 ARG A N 1
ATOM 865 C CA . ARG A 1 110 ? -32.465 11.564 9.003 1.00 55.75 110 ARG A CA 1
ATOM 866 C C . ARG A 1 110 ? -31.474 11.459 7.839 1.00 55.75 110 ARG A C 1
ATOM 868 O O . ARG A 1 110 ? -31.587 12.194 6.864 1.00 55.75 110 ARG A O 1
ATOM 875 N N . GLY A 1 111 ? -30.685 10.389 7.860 1.00 54.34 111 GLY A N 1
ATOM 876 C CA . GLY A 1 111 ? -30.418 9.599 6.653 1.00 54.34 111 GLY A CA 1
ATOM 877 C C . GLY A 1 111 ? -29.207 10.049 5.843 1.00 54.34 111 GLY A C 1
ATOM 878 O O . GLY A 1 111 ? -29.240 11.069 5.166 1.00 54.34 111 GLY A O 1
ATOM 879 N N . SER A 1 112 ? -28.191 9.185 5.858 1.00 58.88 112 SER A N 1
ATOM 880 C CA . SER A 1 112 ? -26.869 9.273 5.222 1.00 58.88 112 SER A CA 1
ATOM 881 C C . SER A 1 112 ? -25.908 10.296 5.841 1.00 58.88 112 SER A C 1
ATOM 883 O O . SER A 1 112 ? -26.053 11.500 5.665 1.00 58.88 112 SER A O 1
ATOM 885 N N . GLU A 1 113 ? -24.885 9.794 6.540 1.00 59.78 113 GLU A N 1
ATOM 886 C CA . GLU A 1 113 ? -23.732 10.589 6.965 1.00 59.78 113 GLU A CA 1
ATOM 887 C C . GLU A 1 113 ? -22.428 9.888 6.579 1.00 59.78 113 GLU A C 1
ATOM 889 O O . GLU A 1 113 ? -22.240 8.697 6.827 1.00 59.78 113 GLU A O 1
ATOM 894 N N . ILE A 1 114 ? -21.542 10.660 5.951 1.00 54.62 114 ILE A N 1
ATOM 895 C CA . ILE A 1 114 ? -20.129 10.339 5.763 1.00 54.62 114 ILE A CA 1
ATOM 896 C C . ILE A 1 114 ? -19.396 10.992 6.945 1.00 54.62 114 ILE A C 1
ATOM 898 O O . ILE A 1 114 ? -19.640 12.178 7.201 1.00 54.62 114 ILE A O 1
ATOM 902 N N . PRO A 1 115 ? -18.519 10.278 7.671 1.00 55.66 115 PRO A N 1
ATOM 903 C CA . PRO A 1 115 ? -17.698 10.884 8.713 1.00 55.66 115 PRO A CA 1
ATOM 904 C C . PRO A 1 115 ? -16.927 12.099 8.189 1.00 55.66 115 PRO A C 1
ATOM 906 O O . PRO A 1 115 ? -16.455 12.111 7.055 1.00 55.66 115 PRO A O 1
ATOM 909 N N . ARG A 1 116 ? -16.815 13.152 9.004 1.00 55.22 116 ARG A N 1
ATOM 910 C CA . ARG A 1 116 ? -16.011 14.329 8.650 1.00 55.22 116 ARG A CA 1
ATOM 911 C C . ARG A 1 116 ? -14.555 14.080 9.026 1.00 55.22 116 ARG A C 1
ATOM 913 O O . ARG A 1 116 ? -14.247 13.874 10.201 1.00 55.22 116 ARG A O 1
ATOM 920 N N . ASP A 1 117 ? -13.677 14.152 8.033 1.00 56.50 117 ASP A N 1
ATOM 921 C CA . ASP A 1 117 ? -12.258 13.841 8.185 1.00 56.50 117 ASP A CA 1
ATOM 922 C C . ASP A 1 117 ? -11.476 15.010 8.792 1.00 56.50 117 ASP A C 1
ATOM 924 O O . ASP A 1 117 ? -11.465 16.126 8.270 1.00 56.50 117 ASP A O 1
ATOM 928 N N . THR A 1 118 ? -10.749 14.750 9.880 1.00 59.25 118 THR A N 1
ATOM 929 C CA . THR A 1 118 ? -9.631 15.603 10.306 1.00 59.25 118 THR A CA 1
ATOM 930 C C . THR A 1 118 ? -8.326 14.839 10.123 1.00 59.25 118 THR A C 1
ATOM 932 O O . THR A 1 118 ? -8.103 13.826 10.785 1.00 59.25 118 THR A O 1
ATOM 935 N N . ILE A 1 119 ? -7.447 15.349 9.255 1.00 60.09 119 ILE A N 1
ATOM 936 C CA . ILE A 1 119 ? -6.131 14.757 8.993 1.00 60.09 119 ILE A CA 1
ATOM 937 C C . ILE A 1 119 ? -5.104 15.383 9.941 1.00 60.09 119 ILE A C 1
ATOM 939 O O . ILE A 1 119 ? -4.871 16.599 9.929 1.00 60.09 119 ILE A O 1
ATOM 943 N N . ALA A 1 120 ? -4.464 14.546 10.754 1.00 60.09 120 ALA A N 1
ATOM 944 C CA . ALA A 1 120 ? -3.287 14.914 11.525 1.00 60.09 120 ALA A CA 1
ATOM 945 C C . ALA A 1 120 ? -2.083 14.146 10.977 1.00 60.09 120 ALA A C 1
ATOM 947 O O . ALA A 1 120 ? -2.052 12.917 10.997 1.00 60.09 120 ALA A O 1
ATOM 948 N N . ARG A 1 121 ? -1.077 14.872 10.487 1.00 59.56 121 ARG A N 1
ATOM 949 C CA . ARG A 1 121 ? 0.208 14.271 10.134 1.00 59.56 121 ARG A CA 1
ATOM 950 C C . ARG A 1 121 ? 1.159 14.422 11.307 1.00 59.56 121 ARG A C 1
ATOM 952 O O . ARG A 1 121 ? 1.360 15.539 11.792 1.00 59.56 121 ARG A O 1
ATOM 959 N N . GLU A 1 122 ? 1.781 13.328 11.718 1.00 58.28 122 GLU A N 1
ATOM 960 C CA . GLU A 1 122 ? 2.846 13.350 12.713 1.00 58.28 122 GLU A CA 1
ATOM 961 C C . GLU A 1 122 ? 4.183 13.106 12.009 1.00 58.28 122 GLU A C 1
ATOM 963 O O . GLU A 1 122 ? 4.362 12.095 11.333 1.00 58.28 122 GLU A O 1
ATOM 968 N N . ARG A 1 123 ? 5.117 14.055 12.143 1.00 57.91 123 ARG A N 1
ATOM 969 C CA . ARG A 1 123 ? 6.524 13.894 11.742 1.00 57.91 123 ARG A CA 1
ATOM 970 C C . ARG A 1 123 ? 7.408 14.114 12.955 1.00 57.91 123 ARG A C 1
ATOM 972 O O . ARG A 1 123 ? 7.319 15.177 13.573 1.00 57.91 123 ARG A O 1
ATOM 979 N N . GLY A 1 124 ? 8.236 13.132 13.312 1.00 57.38 124 GLY A N 1
ATOM 980 C CA . GLY A 1 124 ? 9.175 13.250 14.438 1.00 57.38 124 GLY A CA 1
ATOM 981 C C . GLY A 1 124 ? 8.530 13.698 15.763 1.00 57.38 124 GLY A C 1
ATOM 982 O O . GLY A 1 124 ? 9.101 14.519 16.475 1.00 57.38 124 GLY A O 1
ATOM 983 N N . GLY A 1 125 ? 7.310 13.233 16.062 1.00 53.19 125 GLY A N 1
ATOM 984 C CA . GLY A 1 125 ? 6.574 13.574 17.290 1.00 53.19 125 GLY A CA 1
ATOM 985 C C . GLY A 1 125 ? 5.876 14.943 17.301 1.00 53.19 125 GLY A C 1
ATOM 986 O O . GLY A 1 125 ? 5.296 15.322 18.318 1.00 53.19 125 GLY A O 1
ATOM 987 N N . LYS A 1 126 ? 5.897 15.704 16.196 1.00 49.19 126 LYS A N 1
ATOM 988 C CA . LYS A 1 126 ? 5.221 17.007 16.087 1.00 49.19 126 LYS A CA 1
ATOM 989 C C . LYS A 1 126 ? 3.915 16.888 15.293 1.00 49.19 126 LYS A C 1
ATOM 991 O O . LYS A 1 126 ? 3.933 16.526 14.117 1.00 49.19 126 LYS A O 1
ATOM 996 N N . LEU A 1 127 ? 2.790 17.234 15.930 1.00 53.62 127 LEU A N 1
ATOM 997 C CA . LEU A 1 127 ? 1.461 17.254 15.305 1.00 53.62 127 LEU A CA 1
ATOM 998 C C . LEU A 1 127 ? 1.319 18.448 14.350 1.00 53.62 127 LEU A C 1
ATOM 1000 O O . LEU A 1 127 ? 1.352 19.602 14.782 1.00 53.62 127 LEU A O 1
ATOM 1004 N N . LEU A 1 128 ? 1.088 18.179 13.067 1.00 54.69 128 LEU A N 1
ATOM 1005 C CA . LEU A 1 128 ? 0.670 19.169 12.075 1.00 54.69 128 LEU A CA 1
ATOM 1006 C C . LEU A 1 128 ? -0.813 18.921 11.772 1.00 54.69 128 LEU A C 1
ATOM 1008 O O . LEU A 1 128 ? -1.171 17.935 11.129 1.00 54.69 128 LEU A O 1
ATOM 1012 N N . ARG A 1 129 ? -1.694 19.786 12.288 1.00 55.03 129 ARG A N 1
ATOM 1013 C CA . ARG A 1 129 ? -3.142 19.709 12.038 1.00 55.03 129 ARG A CA 1
ATOM 1014 C C . ARG A 1 129 ? -3.486 20.529 10.796 1.00 55.03 129 ARG A C 1
ATOM 1016 O O . ARG A 1 129 ? -3.176 21.716 10.758 1.00 55.03 129 ARG A O 1
ATOM 1023 N N . SER A 1 130 ? -4.177 19.926 9.833 1.00 51.31 130 SER A N 1
ATOM 1024 C CA . SER A 1 130 ? -4.856 20.644 8.750 1.00 51.31 130 SER A CA 1
ATOM 1025 C C . SER A 1 130 ? -6.363 20.486 8.945 1.00 51.31 130 SER A C 1
ATOM 1027 O O . SER A 1 130 ? -6.879 19.371 8.953 1.00 51.31 130 SER A O 1
ATOM 1029 N N . ARG A 1 131 ? -7.079 21.594 9.167 1.00 44.78 131 ARG A N 1
ATOM 1030 C CA . ARG A 1 131 ? -8.548 21.600 9.175 1.00 44.78 131 ARG A CA 1
ATOM 1031 C C . ARG A 1 131 ? -9.017 21.678 7.722 1.00 44.78 131 ARG A C 1
ATOM 1033 O O . ARG A 1 131 ? -9.122 22.773 7.179 1.00 44.78 131 ARG A O 1
ATOM 1040 N N . GLY A 1 132 ? -9.254 20.531 7.095 1.00 43.78 132 GLY A N 1
ATOM 1041 C CA . GLY A 1 132 ? -9.875 20.466 5.775 1.00 43.78 132 GLY A CA 1
ATOM 1042 C C . GLY A 1 132 ? -11.388 20.621 5.898 1.00 43.78 132 GLY A C 1
ATOM 1043 O O . GLY A 1 132 ? -12.061 19.723 6.385 1.00 43.78 132 GLY A O 1
ATOM 1044 N N . ASN A 1 133 ? -11.924 21.766 5.483 1.00 34.94 133 ASN A N 1
ATOM 1045 C CA . ASN A 1 133 ? -13.344 21.900 5.174 1.00 34.94 133 ASN A CA 1
ATOM 1046 C C . ASN A 1 133 ? -13.501 21.391 3.731 1.00 34.94 133 ASN A C 1
ATOM 1048 O O . ASN A 1 133 ? -12.953 22.011 2.820 1.00 34.94 133 ASN A O 1
ATOM 1052 N N . LEU A 1 134 ? -14.152 20.245 3.529 1.00 39.38 134 LEU A N 1
ATOM 1053 C CA . LEU A 1 134 ? -14.521 19.776 2.191 1.00 39.38 134 LEU A CA 1
ATOM 1054 C C . LEU A 1 134 ? -15.646 20.689 1.677 1.00 39.38 134 LEU A C 1
ATOM 1056 O O . LEU A 1 134 ? -16.673 20.821 2.349 1.00 39.38 134 LEU A O 1
ATOM 1060 N N . LEU A 1 135 ? -15.383 21.384 0.564 1.00 35.56 135 LEU A N 1
ATOM 1061 C CA . LEU A 1 135 ? -16.384 22.128 -0.211 1.00 35.56 135 LEU A CA 1
ATOM 1062 C C . LEU A 1 135 ? -17.400 21.168 -0.833 1.00 35.56 135 LEU A C 1
ATOM 1064 O O . LEU A 1 135 ? -16.972 20.068 -1.248 1.00 35.56 135 LEU A O 1
#

Foldseek 3Di:
DDDDPADDVVRDGADPDQKDWAAPPRPPPGPHTFAIDHPRDPPCPDDQDDQAPDPVGTQWDADPVRQTQHHNSQQWPGFDADPVRHTQKTQGPPARKMKGWDFDPDDDDDDDDDTDTWIWTDDPNDTDTDDDDDD

Sequence (135 aa):
MWLQTTGDANDNDIDMDNLTYTYQNGNGLSNLLVNVADAVTTGSNEGFKDGNTDPNLDDYEYDANGNMIKDRNKGISNITYNYLNLPTQIEFEGTNDKITYLYSESFRDRGSEIPRDTIARERGGKLLRSRGNLL

=== Feature glossary ===
Key to the feature types in this record:

— What the protein is —

Primary structure: the covalent order of the twenty standard amino acids along the backbone. Two proteins with the same sequence will (almost always) fold to the same structure; two with 30% identity often share a fold but not the details.

Database cross-references. InterPro integrates a dozen domain/family signature databases into unified entries with residue-range hits. GO terms attach function/process/location labels with ev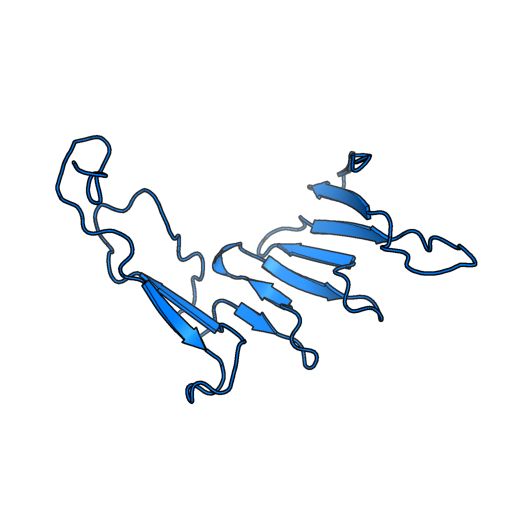idence codes. CATH codes position the fold in a four-level structural taxonomy. Organism is the NCBI-taxonomy species name.

— Where its atoms are —

The mmCIF block holds the 3D Cartesian coordinates of each backbone atom (N, Cα, C, O) in ångströms. mmCIF is the PDB's canonical archive format — a tagged-loop text representation of the atomic model.

Six rendered views show the 3D structure from the faces of a cube — i.e. along ±x, ±y, ±z. Rendering representation is drawn randomly per protein from cartoon (secondary-structure ribbons), sticks (backbone bonds), or molecular surface; coloring is either N→C rainbow (blue at the N-terminus through red at the C-terminus) or one color per chain.

— Local backbone conformation —

DSSP 8-state secondary structure assigns each residue one of H (α-helix), G (3₁₀-helix), I (π-helix), E (extended β-strand), B (isolated β-bridge), T (hydrogen-bonded turn), S (bend), or '-' (coil). The assignment is computed from backbone hydrogen-bond geometry via the Kabsch–Sander algorithm.

P-SEA three-state annotation labels each residue as helix, strand, or coil based purely on the geometry of the Cα trace. It serves as a fallback when the full backbone (and thus DSSP) is unavailable.

The φ/ψ torsion pair specifies the backbone conformation at each residue. φ rotates about the N–Cα bond, ψ about the Cα–C bond. Steric clashes forbid most of the (φ, ψ) plane — the allowed regions (α-helix basin, β-sheet basin, left-handed helix) are the Ramachandran-allowed regions.

— Global shape and packing —

The geometric summary reports three shape descriptors. Rg (radius of gyration) measures how spread out the Cα atoms are about their centre of mass; compact globular proteins have small Rg, elongated or unfolded ones large. Cα contacts (<8 Å,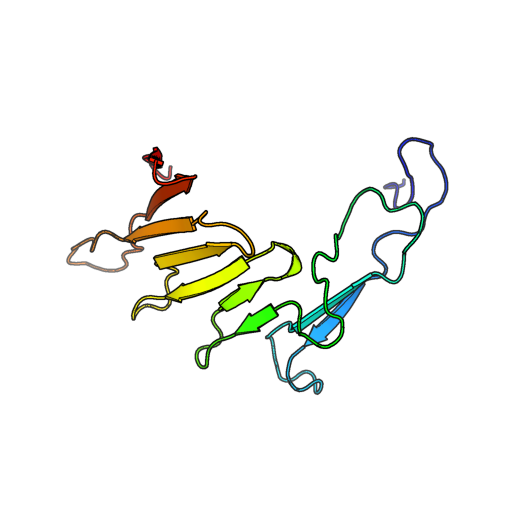 |i−j|>4) count long-range residue pairs in spatial proximity — high for tightly packed folds, near zero for rods or random coil. The bounding-box extents give the protein's footprint along x, y, z in Å.

Accessible surface area quantifies burial. A residue with SASA near zero is packed into the hydrophobic core; one with SASA >100 Å² sits on the surface. Computed here via the Shrake–Rupley numerical algorithm with a 1.4 Å probe.

Plo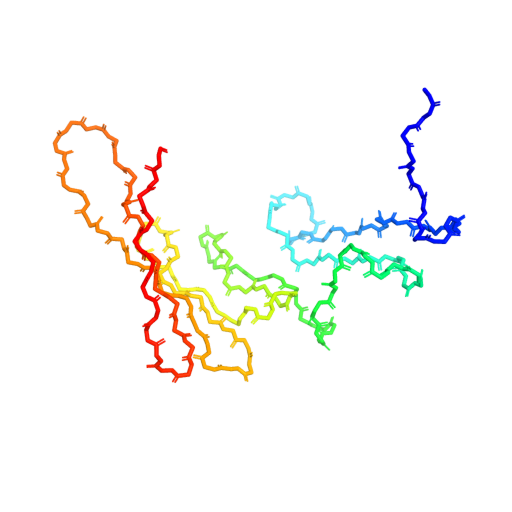t images: a contact map (which residues are close in 3D, as an N×N binary image), a Ramachandran scatter (backbone torsion angles, revealing secondary-structure composition at a glance), and — for AlphaFold structures — a PAE heatmap (pairwise prediction confidence).

— Structural neighborhood —

The Foldseek 3Di string encodes local tertiary geometry as a 20-letter alphabet — one character per residue — derived from the relative positions of nearby Cα atoms. Unlike the amino-acid sequence, 3Di is a direct function of the 3D structure, so two proteins with the same fold have similar 3Di strings even at low sequence identity.

Nearest PDB neighbors are the top structural matches found by Foldseek when searching this structure against the entire Protein Data Bank. Each hit reports a TM-score (0 to 1; >0.5 almost always implies the same fold) and an E-value. These are *structural* homologs — they may share no detectable sequence similarity.

— Confidence and disorder —

For AlphaFold models, the B-factor field carries pLDDT — the model's own estimate of local accuracy on a 0–100 scale. Regions with pLDDT<50 should be treated as essentially unmodeled; they often correspond to intrinsically disordered segments.

B-factor (Debye–Waller factor) reflects atomic displacement in the crystal lattice. It is an experimental observable (units Å²), not a prediction; low values mean the atom is pinned down, high values mean it moves or is heterogeneous across the crystal.

Predicted aligned error is AlphaFold's pairwise confidence. Unlike pLDDT (per-residue), PAE is per-residue-pair and captures whether two parts of the structure are correctly placed relative to each other. Units are ångströms of expected positional error.